Protein AF-A0A6N4VBE8-F1 (afdb_monomer)

Foldseek 3Di:
DDPPPPDDDPPPPDDDDDFDALVRLLVQLVQAFPKDKDKDWFDFDADPVRHGDDGDDIDIDIDGRHEAEDEPVSQVVNVHDCVSRVRYHYDYPPDD

Radius of gyration: 20.6 Å; Cα contacts (8 Å, |Δi|>4): 114; chains: 1; bounding box: 42×38×52 Å

Sequence (96 aa):
MTDDHRFRKPPKDVVPAAPLTREQILHLNQTIGTAVNVSEPGEILTDTDGVPIGVGPTVTSSATLGSWTVTQADLDAAGLTADDVPRLTIIDREGH

Solvent-accessible surface area (backbone atoms only — not comparable to full-atom values): 6212 Å² total; per-residue (Å²): 135,83,82,76,82,76,71,76,77,74,62,91,82,64,74,79,80,78,78,66,49,48,68,56,54,53,49,53,30,68,46,44,74,36,80,42,81,47,73,46,79,34,56,80,38,53,51,99,86,66,50,79,76,49,65,47,73,67,49,75,48,82,45,63,41,81,72,53,80,46,41,58,66,48,31,58,76,36,77,46,56,70,83,80,34,79,62,44,44,78,42,71,90,79,70,133

Organism: NCBI:txid39694

Secondary structure (DSSP, 8-state):
-----S-PPPPTT-PPPPPPPHHHHHHHHHHTT-EEEEEEPPPEEE-TTS-EEEEPPPEEEEEE----EEEHHHHHHHT--GGG-TTSEEE-SS--

Nearest PDB structures (foldseek):
  5ogu-assembly1_A  TM=5.186E-01  e=4.424E+00  Spiroplasma melliferum KC3
  5j0n-assembly1_L  TM=3.897E-01  e=3.162E+00  Escherichia coli
  8flj-assembly1_H  TM=2.895E-01  e=4.731E+00  Pseudomonas aeruginosa PA14
  5m3h-assembly1_B  TM=2.676E-01  e=2.417E+00  Influenza A virus

Structure (mmCIF, N/CA/C/O backbone):
data_AF-A0A6N4VBE8-F1
#
_entry.id   AF-A0A6N4VBE8-F1
#
loop_
_atom_site.group_PDB
_atom_site.id
_atom_site.type_symbol
_atom_site.label_atom_id
_atom_site.label_alt_id
_atom_site.label_comp_id
_atom_site.label_asym_id
_atom_site.label_entity_id
_atom_site.label_seq_id
_atom_site.pdbx_PDB_ins_code
_atom_site.Cartn_x
_atom_site.Cartn_y
_atom_site.Cartn_z
_atom_site.occupancy
_atom_site.B_iso_or_equiv
_atom_site.auth_seq_id
_atom_site.auth_comp_id
_atom_site.auth_asym_id
_atom_site.auth_atom_id
_atom_site.pdbx_PDB_model_num
ATOM 1 N N . MET A 1 1 ? -20.536 -27.568 -19.284 1.00 39.00 1 MET A N 1
ATOM 2 C CA . MET A 1 1 ? -19.878 -28.159 -18.103 1.00 39.00 1 MET A CA 1
ATOM 3 C C . MET A 1 1 ? -19.380 -26.989 -17.281 1.00 39.00 1 MET A C 1
ATOM 5 O O . MET A 1 1 ? -18.415 -26.355 -17.676 1.00 39.00 1 MET A O 1
ATOM 9 N N . THR A 1 2 ? -20.154 -26.581 -16.281 1.00 44.34 2 THR A N 1
ATOM 10 C CA . THR A 1 2 ? -19.898 -25.361 -15.507 1.00 44.34 2 THR A CA 1
ATOM 11 C C . THR A 1 2 ? -18.907 -25.726 -14.412 1.00 44.34 2 THR A C 1
ATOM 13 O O . THR A 1 2 ? -19.263 -26.485 -13.515 1.00 44.34 2 THR A O 1
ATOM 16 N N . ASP A 1 3 ? -17.654 -25.290 -14.542 1.00 47.06 3 ASP A N 1
ATOM 17 C CA . ASP A 1 3 ? -16.645 -25.524 -13.512 1.00 47.06 3 ASP A CA 1
ATOM 18 C C . ASP A 1 3 ? -16.969 -24.635 -12.303 1.00 47.06 3 ASP A C 1
ATOM 20 O O . ASP A 1 3 ? -16.856 -23.409 -12.340 1.00 47.06 3 ASP A O 1
ATOM 24 N N . ASP A 1 4 ? -17.496 -25.273 -11.263 1.00 51.66 4 ASP A N 1
ATOM 25 C CA . ASP A 1 4 ? -17.826 -24.664 -9.984 1.00 51.66 4 ASP A CA 1
ATOM 26 C C . ASP A 1 4 ? -16.534 -24.521 -9.166 1.00 51.66 4 ASP A C 1
ATOM 28 O O . ASP A 1 4 ? -16.246 -25.298 -8.258 1.00 51.66 4 ASP A O 1
ATOM 32 N N . HIS A 1 5 ? -15.717 -23.516 -9.491 1.00 55.97 5 HIS A N 1
ATOM 33 C CA . HIS A 1 5 ? -14.548 -23.111 -8.698 1.00 55.97 5 HIS A CA 1
ATOM 34 C C . HIS A 1 5 ? -14.934 -22.392 -7.389 1.00 55.97 5 HIS A C 1
ATOM 36 O O . HIS A 1 5 ? -14.206 -21.524 -6.905 1.00 55.97 5 HIS A O 1
ATOM 42 N N . ARG A 1 6 ? -16.073 -22.728 -6.772 1.00 58.47 6 ARG A N 1
ATOM 43 C CA . ARG A 1 6 ? -16.435 -22.181 -5.462 1.00 58.47 6 ARG A CA 1
ATOM 44 C C . ARG A 1 6 ? -15.573 -22.839 -4.385 1.00 58.47 6 ARG A C 1
ATOM 46 O O . ARG A 1 6 ? -15.863 -23.921 -3.894 1.00 58.47 6 ARG A O 1
ATOM 53 N N . PHE A 1 7 ? -14.480 -22.148 -4.065 1.00 60.72 7 PHE A N 1
ATOM 54 C CA . PHE A 1 7 ? -13.697 -22.254 -2.835 1.00 60.72 7 PHE A CA 1
ATOM 55 C C . PHE A 1 7 ? -13.347 -23.691 -2.428 1.00 60.72 7 PH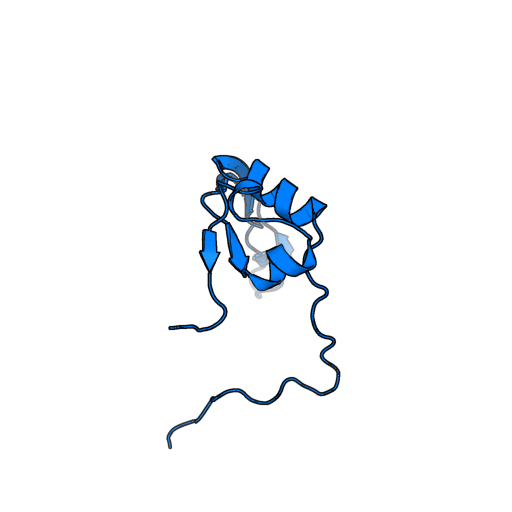E A C 1
ATOM 57 O O . PHE A 1 7 ? -13.858 -24.231 -1.445 1.00 60.72 7 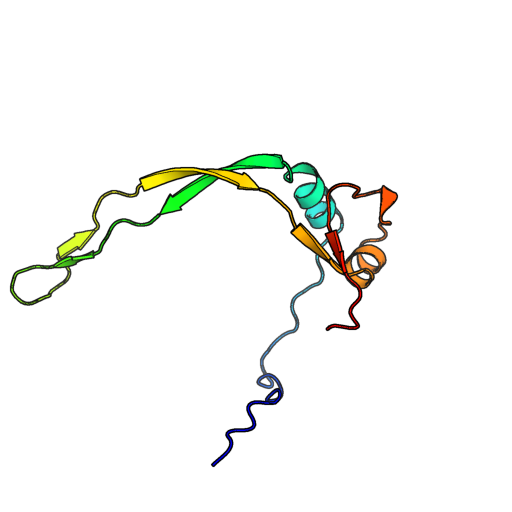PHE A O 1
ATOM 64 N N . ARG A 1 8 ? -12.410 -24.313 -3.159 1.00 69.44 8 ARG A N 1
ATOM 65 C CA . ARG A 1 8 ? -11.735 -25.514 -2.647 1.00 69.44 8 ARG A CA 1
ATOM 66 C C . ARG A 1 8 ? -11.151 -25.181 -1.275 1.00 69.44 8 ARG A C 1
ATOM 68 O O . ARG A 1 8 ? -10.451 -24.180 -1.126 1.00 69.44 8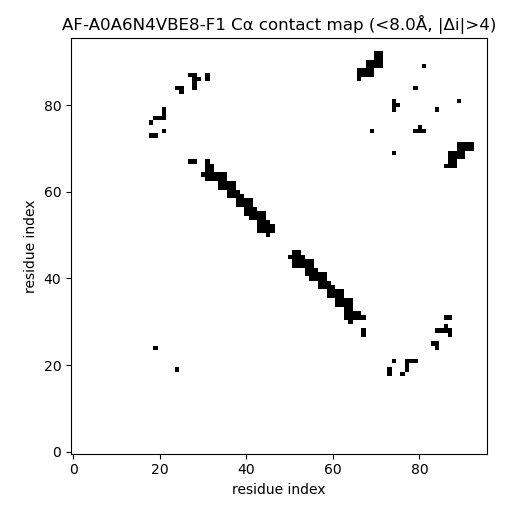 ARG A O 1
ATOM 75 N N . LYS A 1 9 ? -11.446 -26.024 -0.280 1.00 70.94 9 LYS A N 1
ATOM 76 C CA . LYS A 1 9 ? -10.848 -25.924 1.054 1.00 70.94 9 LYS A CA 1
ATOM 77 C C . LYS A 1 9 ? -9.325 -25.796 0.889 1.00 70.94 9 LYS A C 1
ATOM 79 O O . LYS A 1 9 ? -8.766 -26.592 0.125 1.00 70.94 9 LYS A O 1
ATOM 84 N N . PRO A 1 10 ? -8.666 -24.832 1.561 1.00 75.38 10 PRO A N 1
ATOM 85 C CA . PRO A 1 10 ? -7.217 -24.709 1.503 1.00 75.38 10 PRO A CA 1
ATOM 86 C C . PRO A 1 10 ? -6.561 -26.069 1.785 1.00 75.38 10 PRO A C 1
ATOM 88 O O . PRO A 1 10 ? -7.092 -26.828 2.611 1.00 75.38 10 PRO A O 1
ATOM 91 N N . PRO A 1 11 ? -5.449 -26.413 1.109 1.00 82.12 11 PRO A N 1
ATOM 92 C CA . PRO A 1 11 ? -4.670 -27.596 1.452 1.00 82.12 11 PRO A CA 1
ATOM 93 C C . PRO A 1 11 ? -4.429 -27.667 2.963 1.00 82.12 11 PRO A C 1
ATOM 95 O O . PRO A 1 11 ? -4.264 -26.638 3.616 1.00 82.12 11 PRO A O 1
ATOM 98 N N . LYS A 1 12 ? -4.422 -28.879 3.528 1.00 77.31 12 LYS A N 1
ATOM 99 C CA . LYS A 1 12 ? -4.315 -29.086 4.986 1.00 77.31 12 LYS A CA 1
ATOM 100 C C . LYS A 1 12 ? -3.058 -28.457 5.598 1.00 77.31 12 LYS A C 1
ATOM 102 O O . LYS A 1 12 ? -3.069 -28.143 6.781 1.00 77.31 12 LYS A O 1
ATOM 107 N N . ASP A 1 13 ? -2.032 -28.259 4.778 1.00 82.12 13 ASP A N 1
ATOM 108 C CA . ASP A 1 13 ? -0.729 -27.732 5.179 1.00 82.12 13 ASP A CA 1
ATOM 109 C C . ASP A 1 13 ? -0.635 -26.202 5.050 1.00 82.12 13 ASP A C 1
ATOM 111 O O . ASP A 1 13 ? 0.416 -25.617 5.305 1.00 82.12 13 ASP A O 1
ATOM 115 N N . VAL A 1 14 ? -1.724 -25.527 4.659 1.00 77.75 14 VAL A N 1
ATOM 116 C CA . VAL A 1 14 ? -1.785 -24.063 4.687 1.00 77.75 14 VAL A CA 1
ATOM 117 C C . VAL A 1 14 ? -1.900 -23.609 6.137 1.00 77.75 14 VAL A C 1
ATOM 119 O O . VAL A 1 14 ? -2.946 -23.744 6.772 1.00 77.75 14 VAL A O 1
ATOM 122 N N . VAL A 1 15 ? -0.818 -23.034 6.649 1.00 75.81 15 VAL A N 1
ATOM 123 C CA . VAL A 1 15 ? -0.829 -22.298 7.912 1.00 75.81 15 VAL A CA 1
ATOM 124 C C . VAL A 1 15 ? -1.516 -20.949 7.665 1.00 75.81 15 VAL A C 1
ATOM 126 O O . VAL A 1 15 ? -1.137 -20.253 6.719 1.00 75.81 15 VAL A O 1
ATOM 129 N N . PRO A 1 16 ? -2.527 -20.560 8.466 1.00 73.12 16 PRO A N 1
ATOM 130 C CA . PRO A 1 16 ? -3.115 -19.231 8.367 1.00 73.12 16 PRO A CA 1
ATOM 131 C C . PRO A 1 16 ? -2.042 -18.154 8.526 1.00 73.12 16 PRO A C 1
ATOM 133 O O . PRO A 1 16 ? -1.150 -18.284 9.366 1.00 73.12 16 PRO A O 1
ATOM 136 N N . ALA A 1 17 ? -2.138 -17.087 7.734 1.00 78.19 17 ALA A 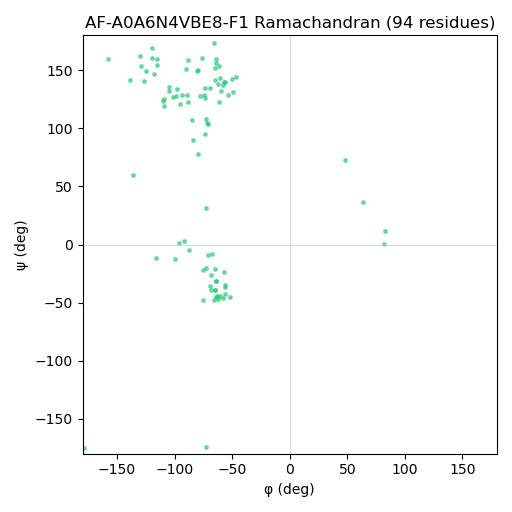N 1
ATOM 137 C CA . ALA A 1 17 ? -1.261 -15.940 7.912 1.00 78.19 17 ALA A CA 1
ATOM 138 C C . ALA A 1 17 ? -1.416 -15.388 9.336 1.00 78.19 17 ALA A C 1
ATOM 140 O O . ALA A 1 17 ? -2.533 -15.287 9.853 1.00 78.19 17 ALA A O 1
ATOM 141 N N . ALA A 1 18 ? -0.291 -15.046 9.965 1.00 82.00 18 ALA A N 1
ATOM 142 C CA . ALA A 1 18 ? -0.322 -14.312 11.218 1.00 82.00 18 ALA A CA 1
ATOM 143 C C . ALA A 1 18 ? -1.031 -12.961 10.997 1.00 82.00 18 ALA A C 1
ATOM 145 O O . ALA A 1 18 ? -0.868 -12.368 9.926 1.00 82.00 18 ALA A O 1
ATOM 146 N N . PRO A 1 19 ? -1.813 -12.478 11.978 1.00 84.12 19 PRO A N 1
ATOM 147 C CA . PRO A 1 19 ? -2.415 -11.154 11.893 1.00 84.12 19 PRO A CA 1
ATOM 148 C C . PRO A 1 19 ? -1.329 -10.076 11.816 1.00 84.12 19 PRO A C 1
ATOM 150 O O . PRO A 1 19 ? -0.213 -10.264 12.312 1.00 84.12 19 PRO A O 1
ATOM 153 N N . LEU A 1 20 ? -1.668 -8.940 11.205 1.00 90.00 20 LEU A N 1
ATOM 154 C CA . LEU A 1 20 ? -0.785 -7.777 11.188 1.00 90.00 20 LEU A CA 1
ATOM 155 C C . LEU A 1 20 ? -0.549 -7.279 12.617 1.00 90.00 20 LEU A C 1
ATOM 157 O O . LEU A 1 20 ? -1.477 -7.207 13.424 1.00 90.00 20 LEU A O 1
ATOM 161 N N . THR A 1 21 ? 0.691 -6.913 12.933 1.00 95.31 21 THR A N 1
ATOM 162 C CA . THR A 1 21 ? 0.996 -6.298 14.227 1.00 95.31 21 THR A CA 1
ATOM 163 C C . THR A 1 21 ? 0.552 -4.839 14.252 1.00 95.31 21 THR A C 1
ATOM 165 O O . THR A 1 21 ? 0.420 -4.179 13.216 1.00 95.31 21 THR A O 1
ATOM 168 N N . ARG A 1 22 ? 0.393 -4.295 15.462 1.00 97.25 22 ARG A N 1
ATOM 169 C CA . ARG A 1 22 ? 0.106 -2.874 15.682 1.00 97.25 22 ARG A CA 1
ATOM 170 C C . ARG A 1 22 ? 1.100 -1.965 14.960 1.00 97.25 22 ARG A C 1
ATOM 172 O O . ARG A 1 22 ? 0.704 -1.008 14.302 1.00 97.25 22 ARG A O 1
ATOM 179 N N . GLU A 1 23 ? 2.387 -2.273 15.058 1.00 97.69 23 GLU A N 1
ATOM 180 C CA . GLU A 1 23 ? 3.465 -1.491 14.452 1.00 97.69 23 GLU A CA 1
ATOM 181 C C . GLU A 1 23 ? 3.388 -1.525 12.925 1.00 97.69 23 GLU A C 1
ATOM 183 O O . GLU A 1 23 ? 3.596 -0.499 12.280 1.00 97.69 23 GLU A O 1
ATOM 188 N N . GLN A 1 24 ? 3.042 -2.677 12.342 1.00 95.75 24 GLN A N 1
ATOM 189 C CA . GLN A 1 24 ? 2.854 -2.808 10.897 1.00 95.75 24 GLN A CA 1
ATOM 190 C C . GLN A 1 24 ? 1.684 -1.952 10.410 1.00 95.75 24 GLN A C 1
ATOM 192 O O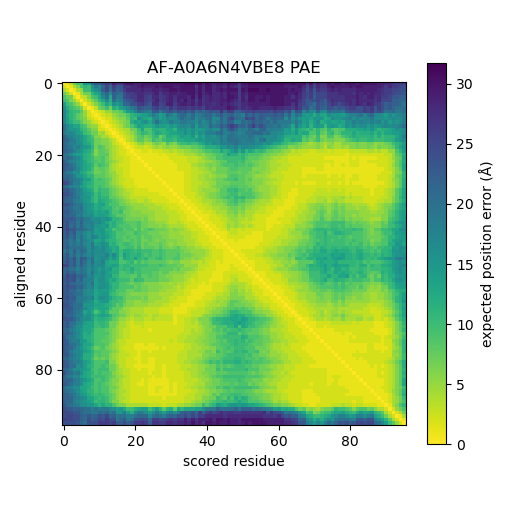 . GLN A 1 24 ? 1.824 -1.225 9.428 1.00 95.75 24 GLN A O 1
ATOM 197 N N . ILE A 1 25 ? 0.554 -1.986 11.117 1.00 96.88 25 ILE A N 1
ATOM 198 C CA . ILE A 1 25 ? -0.633 -1.194 10.780 1.00 96.88 25 ILE A CA 1
ATOM 199 C C . ILE A 1 25 ? -0.333 0.313 10.874 1.00 96.88 25 ILE A C 1
ATOM 201 O O . ILE A 1 25 ? -0.653 1.072 9.956 1.00 96.88 25 ILE A O 1
ATOM 205 N N . LEU A 1 26 ? 0.351 0.753 11.934 1.00 97.75 26 LEU A N 1
ATOM 206 C CA . LEU A 1 26 ? 0.757 2.154 12.088 1.00 97.75 26 LEU A CA 1
ATOM 207 C C . LEU A 1 26 ? 1.757 2.592 11.011 1.00 97.75 26 LEU A C 1
ATOM 209 O O . LEU A 1 26 ? 1.653 3.706 10.494 1.00 97.75 26 LEU A O 1
ATOM 213 N N . HIS A 1 27 ? 2.699 1.722 10.645 1.00 95.81 27 HIS A N 1
ATOM 214 C CA . HIS A 1 27 ? 3.641 1.993 9.567 1.00 95.81 27 HIS A CA 1
ATOM 215 C C . HIS A 1 27 ? 2.921 2.171 8.225 1.00 95.81 27 HIS A C 1
ATOM 217 O O . HIS A 1 27 ? 3.159 3.156 7.531 1.00 95.81 27 HIS A O 1
ATOM 223 N N . LEU A 1 28 ? 1.988 1.277 7.886 1.00 95.12 28 LEU A N 1
ATOM 224 C CA . LEU A 1 28 ? 1.182 1.384 6.665 1.00 95.12 28 LEU A CA 1
ATOM 225 C C . LEU A 1 28 ? 0.409 2.705 6.615 1.00 95.12 28 LEU A C 1
ATOM 227 O O . LEU A 1 28 ? 0.459 3.405 5.605 1.00 95.12 28 LEU A O 1
ATOM 231 N N . ASN A 1 29 ? -0.235 3.085 7.722 1.00 96.75 29 ASN A N 1
ATOM 232 C CA . ASN A 1 29 ? -0.933 4.364 7.835 1.00 96.75 29 ASN A CA 1
ATOM 233 C C . ASN A 1 29 ? 0.004 5.553 7.544 1.00 96.75 29 ASN A C 1
ATOM 235 O O . ASN A 1 29 ? -0.365 6.471 6.817 1.00 96.75 29 ASN A O 1
ATOM 239 N N . GLN A 1 30 ? 1.235 5.534 8.062 1.00 96.12 30 GLN A N 1
ATOM 240 C CA . GLN A 1 30 ? 2.214 6.604 7.834 1.00 96.12 30 GLN A CA 1
ATOM 241 C C . GLN A 1 30 ? 2.729 6.656 6.390 1.00 96.12 30 GLN A C 1
ATOM 243 O O . GLN A 1 30 ? 2.951 7.751 5.871 1.00 96.12 30 GLN A O 1
ATOM 248 N N . THR A 1 31 ? 2.896 5.500 5.744 1.00 94.50 31 THR A N 1
ATOM 249 C CA . THR A 1 31 ? 3.456 5.390 4.388 1.00 94.50 31 THR A CA 1
ATOM 250 C C . THR A 1 31 ? 2.459 5.811 3.302 1.00 94.50 31 THR A C 1
ATOM 252 O O . THR A 1 31 ? 2.871 6.204 2.208 1.00 94.50 31 THR A O 1
ATOM 255 N N . ILE A 1 32 ? 1.151 5.798 3.569 1.00 95.50 32 ILE A N 1
ATOM 256 C CA . ILE A 1 32 ? 0.157 6.293 2.604 1.00 95.50 32 ILE A CA 1
ATOM 257 C C . ILE A 1 32 ? 0.407 7.766 2.268 1.00 95.50 32 ILE A C 1
ATOM 259 O O . ILE A 1 32 ? 0.600 8.611 3.148 1.00 95.50 32 ILE A O 1
ATOM 263 N N . GLY A 1 33 ? 0.392 8.062 0.968 1.00 93.12 33 GLY A N 1
ATOM 264 C CA . GLY A 1 33 ? 0.701 9.372 0.403 1.00 93.12 33 GLY A CA 1
ATOM 265 C C . GLY A 1 33 ? 2.196 9.649 0.235 1.00 93.12 33 GLY A C 1
ATOM 266 O O . GLY A 1 33 ? 2.550 10.730 -0.234 1.00 93.12 33 GLY A O 1
ATOM 267 N N . THR A 1 34 ? 3.079 8.710 0.591 1.00 95.06 34 THR A N 1
ATOM 268 C CA . THR A 1 34 ? 4.526 8.864 0.387 1.00 95.06 34 THR A CA 1
ATOM 269 C C . THR A 1 34 ? 4.969 8.316 -0.968 1.00 95.06 34 THR A C 1
ATOM 271 O O . THR A 1 34 ? 4.351 7.401 -1.523 1.00 95.06 34 THR A O 1
ATOM 274 N N . ALA A 1 35 ? 6.039 8.905 -1.508 1.00 94.44 35 ALA A N 1
ATOM 275 C CA . ALA A 1 35 ? 6.683 8.409 -2.713 1.00 94.44 35 ALA A CA 1
ATOM 276 C C . ALA A 1 35 ? 7.476 7.133 -2.399 1.00 94.44 35 ALA A C 1
ATOM 278 O O . ALA A 1 35 ? 8.226 7.077 -1.424 1.00 94.44 35 ALA A O 1
ATOM 279 N N . VAL A 1 36 ? 7.332 6.133 -3.256 1.00 91.75 36 VAL A N 1
ATOM 280 C CA . VAL A 1 36 ? 8.036 4.856 -3.212 1.00 91.75 36 VAL A CA 1
ATOM 281 C C . VAL A 1 36 ? 8.745 4.630 -4.539 1.00 91.75 36 VAL A C 1
ATOM 283 O O . VAL A 1 36 ? 8.278 5.066 -5.591 1.00 91.75 36 VAL A O 1
ATOM 286 N N . ASN A 1 37 ? 9.873 3.928 -4.494 1.00 95.12 37 ASN A N 1
ATOM 287 C CA . ASN A 1 37 ? 10.554 3.488 -5.703 1.00 95.12 37 ASN A CA 1
ATOM 288 C C . ASN A 1 37 ? 10.013 2.119 -6.110 1.00 95.12 37 ASN A C 1
ATOM 290 O O . ASN A 1 37 ? 9.989 1.194 -5.298 1.00 95.12 37 ASN A O 1
ATOM 294 N N . VAL A 1 38 ? 9.612 1.996 -7.369 1.00 93.88 38 VAL A N 1
ATOM 295 C CA . VAL A 1 38 ? 9.197 0.736 -7.982 1.00 93.88 38 VAL A CA 1
ATOM 296 C C . VAL A 1 38 ? 10.270 0.347 -8.985 1.00 93.88 38 VAL A C 1
ATOM 298 O O . VAL A 1 38 ? 10.610 1.132 -9.868 1.00 93.88 38 VAL A O 1
ATOM 301 N N . SER A 1 39 ? 10.829 -0.850 -8.825 1.00 96.00 39 SER A N 1
ATOM 302 C CA . SER A 1 39 ? 11.844 -1.386 -9.729 1.00 96.00 39 SER A CA 1
ATOM 303 C C . SER A 1 39 ? 11.258 -2.526 -10.546 1.00 96.00 39 SER A C 1
ATOM 305 O O . SER A 1 39 ? 10.843 -3.547 -9.998 1.00 96.00 39 SER A O 1
ATOM 307 N N . GLU A 1 40 ? 11.255 -2.345 -11.859 1.00 94.88 40 GLU A N 1
ATOM 308 C CA . GLU A 1 40 ? 10.833 -3.345 -12.830 1.00 94.88 40 GLU A CA 1
ATOM 309 C C . GLU A 1 40 ? 12.072 -4.104 -13.323 1.00 94.88 40 GLU A C 1
ATOM 311 O O . GLU A 1 40 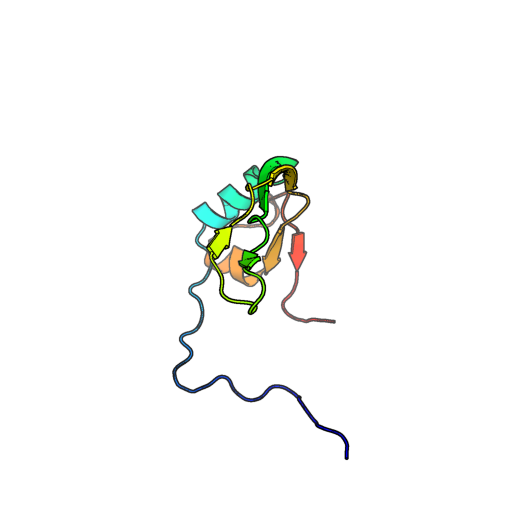? 13.012 -3.474 -13.828 1.00 94.88 40 GLU A O 1
ATOM 316 N N . PRO A 1 41 ? 12.124 -5.440 -13.148 1.00 93.50 41 PRO A N 1
ATOM 317 C CA . PRO A 1 41 ? 13.211 -6.246 -13.684 1.00 93.50 41 PRO A CA 1
ATOM 318 C C . PRO A 1 41 ? 13.323 -6.070 -15.199 1.00 93.50 41 PRO A C 1
ATOM 320 O O . PRO A 1 41 ? 12.311 -6.036 -15.898 1.00 93.50 41 PRO A O 1
ATOM 323 N N . GLY A 1 42 ? 14.555 -5.995 -15.700 1.00 95.56 42 GLY A N 1
ATOM 324 C CA . GLY A 1 42 ? 14.802 -5.983 -17.137 1.00 95.56 42 GLY A CA 1
ATOM 325 C C . GLY A 1 42 ? 14.367 -7.286 -17.814 1.00 95.56 42 GLY A C 1
ATOM 326 O O . GLY A 1 42 ? 14.240 -8.335 -17.178 1.00 95.56 42 GLY A O 1
ATOM 327 N N . GLU A 1 43 ? 14.156 -7.218 -19.126 1.00 95.94 43 GLU A N 1
ATOM 328 C CA . GLU A 1 43 ? 13.776 -8.377 -19.936 1.00 95.94 43 GLU A CA 1
ATOM 329 C C . GLU A 1 43 ? 14.877 -9.447 -19.985 1.00 95.94 43 GLU A C 1
ATOM 331 O O . GLU A 1 43 ? 16.067 -9.145 -19.879 1.00 95.94 43 GLU A O 1
ATOM 336 N N . ILE A 1 44 ? 14.490 -10.712 -20.164 1.00 97.19 44 ILE A N 1
ATOM 337 C CA . ILE A 1 44 ? 15.454 -11.787 -20.418 1.00 97.19 44 ILE A CA 1
ATOM 338 C C . ILE A 1 44 ? 15.970 -11.647 -21.850 1.00 97.19 44 ILE A C 1
ATOM 340 O O . ILE A 1 44 ? 15.187 -11.633 -22.796 1.00 97.19 44 ILE A O 1
ATOM 344 N N . LEU A 1 45 ? 17.289 -11.593 -22.003 1.00 96.88 45 LEU A N 1
ATOM 345 C CA . LEU A 1 45 ? 17.955 -11.579 -23.300 1.00 96.88 45 LEU A CA 1
ATOM 346 C C . LEU A 1 45 ? 18.324 -13.010 -23.683 1.00 96.88 45 LEU A C 1
ATOM 348 O O . LEU A 1 45 ? 18.961 -13.715 -22.893 1.00 96.88 45 LEU A O 1
ATOM 352 N N . THR A 1 46 ? 17.956 -13.428 -24.890 1.00 98.06 46 THR A N 1
ATOM 353 C CA . THR A 1 46 ? 18.265 -14.762 -25.414 1.00 98.06 46 THR A CA 1
ATOM 354 C C . THR A 1 46 ? 19.186 -14.697 -26.624 1.00 98.06 46 THR A C 1
ATOM 356 O O . THR A 1 46 ? 19.202 -13.703 -27.350 1.00 98.06 46 THR A O 1
ATOM 359 N N . ASP A 1 47 ? 19.938 -15.768 -26.862 1.00 96.31 47 ASP A N 1
ATOM 360 C CA . ASP A 1 47 ? 20.622 -15.967 -28.138 1.00 96.31 47 ASP A CA 1
ATOM 361 C C . ASP A 1 47 ? 19.639 -16.341 -29.270 1.00 96.31 47 ASP A C 1
ATOM 363 O O . ASP A 1 47 ? 18.415 -16.332 -29.098 1.00 96.31 47 ASP A O 1
ATOM 367 N N . THR A 1 48 ? 20.180 -16.656 -30.451 1.00 96.31 48 THR A N 1
ATOM 368 C CA . THR A 1 48 ? 19.395 -17.038 -31.637 1.00 96.31 48 THR A CA 1
ATOM 369 C C . THR A 1 48 ? 18.617 -18.341 -31.473 1.00 96.31 48 THR A C 1
ATOM 371 O O . THR A 1 48 ? 17.645 -18.545 -32.196 1.00 96.31 48 THR A O 1
ATOM 374 N N . ASP A 1 49 ? 19.020 -19.196 -30.533 1.00 97.12 49 ASP A N 1
ATOM 375 C CA . ASP A 1 49 ? 18.382 -20.478 -30.235 1.00 97.12 49 ASP A CA 1
ATOM 376 C C . ASP A 1 49 ? 17.385 -20.364 -29.063 1.00 97.12 49 ASP A C 1
ATOM 378 O O . ASP A 1 49 ? 16.748 -21.346 -28.676 1.00 97.12 49 ASP A O 1
ATOM 382 N N . GLY A 1 50 ? 17.212 -19.159 -28.507 1.00 95.38 50 GLY A N 1
ATOM 383 C CA . GLY A 1 50 ? 16.315 -18.891 -27.385 1.00 95.38 50 GLY A CA 1
ATOM 384 C C . GLY A 1 50 ? 16.921 -19.206 -26.015 1.00 95.38 50 GLY A C 1
ATOM 385 O O . GLY A 1 50 ? 16.195 -19.218 -25.019 1.00 95.38 50 GLY A O 1
ATOM 386 N N . VAL A 1 51 ? 18.232 -19.448 -25.927 1.00 97.31 51 VAL A N 1
ATOM 387 C CA . VAL A 1 51 ? 18.914 -19.707 -24.653 1.00 97.31 51 VAL A CA 1
ATOM 388 C C . VAL A 1 51 ? 19.126 -18.383 -23.914 1.00 97.31 51 VAL A C 1
ATOM 390 O O . VAL A 1 51 ? 19.680 -17.452 -24.499 1.00 97.31 51 VAL A O 1
ATOM 393 N N . PRO A 1 52 ? 18.727 -18.256 -22.633 1.00 97.38 52 PRO A N 1
ATOM 394 C CA . PRO A 1 52 ? 18.986 -17.053 -21.846 1.00 97.38 52 PRO A CA 1
ATOM 395 C C . PRO A 1 52 ? 20.486 -16.789 -21.688 1.00 97.38 52 PRO A C 1
ATOM 397 O O . PRO A 1 52 ? 21.217 -17.618 -21.147 1.00 97.38 52 PRO A O 1
ATOM 400 N N . ILE A 1 53 ? 20.932 -15.611 -22.116 1.00 96.81 53 ILE A N 1
ATOM 401 C CA . ILE A 1 53 ? 22.334 -15.169 -22.034 1.00 96.81 53 ILE A CA 1
ATOM 402 C C . ILE A 1 53 ? 22.521 -13.952 -21.126 1.00 96.81 53 ILE A C 1
ATOM 404 O O . ILE A 1 53 ? 23.650 -13.599 -20.788 1.00 96.81 53 ILE A O 1
ATOM 408 N N . GLY A 1 54 ? 21.432 -13.303 -20.713 1.00 96.06 54 GLY A N 1
ATOM 409 C CA . GLY A 1 54 ? 21.505 -12.152 -19.828 1.00 96.06 54 GLY A CA 1
ATOM 410 C C . GLY A 1 54 ? 20.147 -11.583 -19.453 1.00 96.06 54 GLY A C 1
ATOM 411 O O . GLY A 1 54 ? 19.097 -12.113 -19.815 1.00 96.06 54 GLY A O 1
ATOM 412 N N . VAL A 1 55 ? 20.200 -10.474 -18.722 1.00 97.00 55 VAL A N 1
ATOM 413 C CA . VAL A 1 55 ? 19.040 -9.659 -18.366 1.00 97.00 55 VAL A CA 1
ATOM 414 C C . VAL A 1 55 ? 19.308 -8.217 -18.767 1.00 97.00 55 VAL A C 1
ATOM 416 O O . VAL A 1 55 ? 20.434 -7.727 -18.640 1.00 97.00 55 VAL A O 1
ATOM 419 N N . GLY A 1 56 ? 18.279 -7.554 -19.278 1.00 96.12 56 GLY A N 1
ATOM 420 C CA . GLY A 1 56 ? 18.303 -6.131 -19.566 1.00 96.12 56 GLY A CA 1
ATOM 421 C C . GLY A 1 56 ? 18.427 -5.282 -18.293 1.00 96.12 56 GLY A C 1
ATOM 422 O O . GLY A 1 56 ? 18.373 -5.797 -17.171 1.00 96.12 56 GLY A O 1
ATOM 423 N N . PRO A 1 57 ? 18.594 -3.961 -18.446 1.00 96.12 57 PRO A N 1
ATOM 424 C CA . PRO A 1 57 ? 18.673 -3.054 -17.311 1.00 96.12 57 PRO A CA 1
ATOM 425 C C . PRO A 1 57 ? 17.352 -3.009 -16.533 1.00 96.12 57 PRO A C 1
ATOM 427 O O . PRO A 1 57 ? 16.271 -2.983 -17.117 1.00 96.12 57 PRO A O 1
ATOM 430 N N . THR A 1 58 ? 17.454 -2.929 -15.208 1.00 97.12 58 THR A N 1
ATOM 431 C CA . THR A 1 58 ? 16.322 -2.599 -14.334 1.00 97.12 58 THR A CA 1
ATOM 432 C C . THR A 1 58 ? 15.920 -1.144 -14.538 1.00 97.12 58 THR A C 1
ATOM 434 O O . THR A 1 58 ? 16.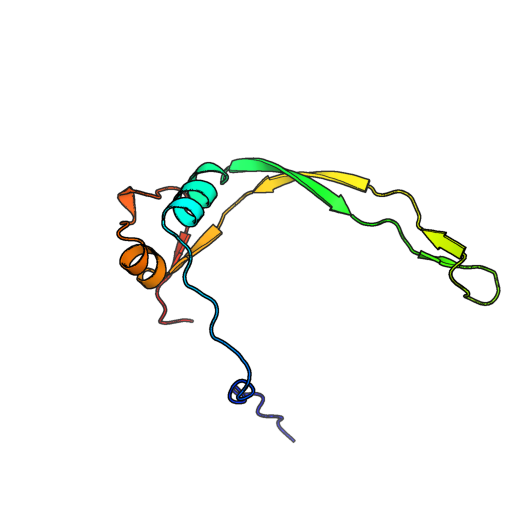773 -0.252 -14.525 1.00 97.12 58 THR A O 1
ATOM 437 N N . VAL A 1 59 ? 14.618 -0.896 -14.652 1.00 96.56 59 VAL A N 1
ATOM 438 C CA . VAL A 1 59 ? 14.060 0.458 -14.660 1.00 96.56 59 VAL A CA 1
ATOM 439 C C . VAL A 1 59 ? 13.482 0.749 -13.282 1.00 96.56 59 VAL A C 1
ATOM 441 O O . VAL A 1 59 ? 12.675 -0.020 -12.767 1.00 96.56 59 VAL A O 1
ATOM 444 N N . THR A 1 60 ? 13.893 1.864 -12.678 1.00 97.12 60 THR A N 1
ATOM 445 C CA . THR A 1 60 ? 13.320 2.344 -11.415 1.00 97.12 60 THR A CA 1
ATOM 446 C C . THR A 1 60 ? 12.501 3.598 -11.674 1.00 97.12 60 THR A C 1
ATOM 448 O O . THR A 1 60 ? 13.009 4.575 -12.225 1.00 97.12 60 THR A O 1
ATOM 451 N N . SER A 1 61 ? 11.242 3.573 -11.254 1.00 95.50 61 SER A N 1
ATOM 452 C CA . SER A 1 61 ? 10.307 4.692 -11.324 1.00 95.50 61 SER A CA 1
ATOM 453 C C . SER A 1 61 ? 9.834 5.091 -9.923 1.00 95.50 61 SER A C 1
ATOM 455 O O . SER A 1 61 ? 9.969 4.333 -8.962 1.00 95.50 61 SER A O 1
ATOM 457 N N . SER A 1 62 ? 9.309 6.311 -9.797 1.00 95.12 62 SER A N 1
ATOM 458 C CA . SER A 1 62 ? 8.675 6.787 -8.565 1.00 95.12 62 SER A CA 1
ATOM 459 C C . SER A 1 62 ? 7.162 6.637 -8.680 1.00 95.12 62 SER A C 1
ATOM 461 O O . SER A 1 62 ? 6.576 7.028 -9.691 1.00 95.12 62 SER A O 1
ATOM 463 N N . ALA A 1 63 ? 6.535 6.095 -7.643 1.00 93.50 63 ALA A N 1
ATOM 464 C CA . ALA A 1 63 ? 5.089 5.985 -7.500 1.00 93.50 63 ALA A CA 1
ATOM 465 C C . ALA A 1 63 ? 4.658 6.522 -6.132 1.00 93.50 63 ALA A C 1
ATOM 467 O O . ALA A 1 63 ? 5.468 6.626 -5.218 1.00 93.50 63 ALA A O 1
ATOM 468 N N . THR A 1 64 ? 3.376 6.834 -5.961 1.00 95.00 64 THR A N 1
ATOM 469 C CA . THR A 1 64 ? 2.819 7.193 -4.649 1.00 95.00 64 THR A CA 1
ATOM 470 C C . THR A 1 64 ? 2.010 6.026 -4.111 1.00 95.00 64 THR A C 1
ATOM 472 O O . THR A 1 64 ? 1.155 5.495 -4.823 1.00 95.00 64 THR A O 1
ATOM 475 N N . LEU A 1 65 ? 2.223 5.647 -2.847 1.00 92.94 65 LEU A N 1
ATOM 476 C CA . LEU A 1 65 ? 1.358 4.662 -2.198 1.00 92.94 65 LEU A CA 1
ATOM 477 C C . LEU A 1 65 ? -0.019 5.289 -1.930 1.00 92.94 65 LEU A C 1
ATOM 479 O O . LEU A 1 65 ? -0.169 6.102 -1.020 1.00 92.94 65 LEU A O 1
ATOM 483 N N . GLY A 1 66 ? -1.011 4.935 -2.749 1.00 91.19 66 GLY A N 1
ATOM 484 C CA . GLY A 1 66 ? -2.322 5.593 -2.746 1.00 91.19 66 GLY A CA 1
ATOM 485 C C . GLY A 1 66 ? -3.233 5.207 -1.579 1.00 91.19 66 GLY A C 1
ATOM 486 O O . GLY A 1 66 ? -3.815 6.083 -0.950 1.00 91.19 66 GLY A O 1
ATOM 487 N N . SER A 1 67 ? -3.373 3.912 -1.291 1.00 91.56 67 SER A N 1
ATOM 488 C CA . SER A 1 67 ? -4.205 3.409 -0.192 1.00 91.56 67 SER A CA 1
ATOM 489 C C . SER A 1 67 ? -3.761 2.008 0.226 1.00 91.56 67 SER A C 1
ATOM 491 O O . SER A 1 67 ? -3.110 1.298 -0.544 1.00 91.56 67 SER A O 1
ATOM 493 N N . TRP A 1 68 ? -4.136 1.615 1.439 1.00 93.56 68 TRP A N 1
ATOM 494 C CA . TRP A 1 68 ? -4.015 0.254 1.939 1.00 93.56 68 TRP A CA 1
ATOM 495 C C . TRP A 1 68 ? -5.262 -0.116 2.734 1.00 93.56 68 TRP A C 1
ATOM 497 O O . TRP A 1 68 ? -5.802 0.710 3.476 1.00 93.56 68 TRP A O 1
ATOM 507 N N . THR A 1 69 ? -5.702 -1.361 2.582 1.00 93.75 69 THR A N 1
ATOM 508 C CA . THR A 1 69 ? -6.919 -1.859 3.215 1.00 93.75 69 THR A CA 1
ATOM 509 C C . THR A 1 69 ? -6.596 -2.762 4.399 1.00 93.75 69 THR A C 1
ATOM 511 O O . THR A 1 69 ? -5.740 -3.640 4.298 1.00 93.75 69 THR A O 1
ATOM 514 N N . VAL A 1 70 ? -7.304 -2.559 5.508 1.00 93.31 70 VAL A N 1
ATOM 515 C CA . VAL A 1 70 ? -7.290 -3.431 6.693 1.00 93.31 70 VAL A CA 1
ATOM 516 C C . VAL A 1 70 ? -8.722 -3.771 7.093 1.00 93.31 70 VAL A C 1
ATOM 518 O O . VAL A 1 70 ? -9.648 -3.017 6.791 1.00 93.31 70 VAL A O 1
ATOM 521 N N . THR A 1 71 ? -8.925 -4.910 7.751 1.00 92.69 71 THR A N 1
ATOM 522 C CA . THR A 1 71 ? -10.245 -5.262 8.285 1.00 92.69 71 THR A CA 1
ATOM 523 C C . THR A 1 71 ? -10.434 -4.715 9.695 1.00 92.69 71 THR A C 1
ATOM 525 O O . THR A 1 71 ? -9.459 -4.495 10.416 1.00 92.69 71 THR A O 1
ATOM 528 N N . GLN A 1 72 ? -11.686 -4.566 10.137 1.00 92.50 72 GLN A N 1
ATOM 529 C CA . GLN A 1 72 ? -11.969 -4.230 11.538 1.00 92.50 72 GLN A CA 1
ATOM 530 C C . GLN A 1 72 ? -11.351 -5.254 12.510 1.00 92.50 72 GLN A C 1
ATOM 532 O O . GLN A 1 72 ? -10.794 -4.881 13.537 1.00 92.50 72 GLN A O 1
ATOM 537 N N . ALA A 1 73 ? -11.346 -6.539 12.138 1.00 90.88 73 ALA A N 1
ATOM 538 C CA . ALA A 1 73 ? -10.727 -7.594 12.939 1.00 90.88 73 ALA A CA 1
ATOM 539 C C . ALA A 1 73 ? -9.202 -7.428 13.080 1.00 90.88 73 ALA A C 1
ATOM 541 O O . ALA A 1 73 ? -8.648 -7.798 14.115 1.00 90.88 73 ALA A O 1
ATOM 542 N N . ASP A 1 74 ? -8.525 -6.868 12.070 1.00 93.06 74 ASP A N 1
ATOM 543 C CA . ASP A 1 74 ? -7.091 -6.567 12.154 1.00 93.06 74 ASP A CA 1
ATOM 544 C C . ASP A 1 74 ? -6.827 -5.430 13.150 1.00 93.06 74 ASP A C 1
ATOM 546 O O . ASP A 1 74 ? -5.868 -5.498 13.920 1.00 93.06 74 ASP A O 1
ATOM 550 N N . LEU A 1 75 ? -7.694 -4.410 13.180 1.00 94.81 75 LEU A N 1
ATOM 551 C CA . LEU A 1 75 ? -7.603 -3.313 14.148 1.00 94.81 75 LEU A CA 1
ATOM 552 C C . LEU A 1 75 ? -7.855 -3.804 15.575 1.00 94.81 75 LEU A C 1
ATOM 554 O O . LEU A 1 75 ? -7.045 -3.535 16.463 1.00 94.81 75 LEU A O 1
ATOM 558 N N . ASP A 1 76 ? -8.913 -4.591 15.777 1.00 93.50 76 ASP A N 1
ATOM 559 C CA . ASP A 1 76 ? -9.267 -5.146 17.084 1.00 93.50 76 ASP A CA 1
ATOM 560 C C . ASP A 1 76 ? -8.143 -6.044 17.627 1.00 93.50 76 ASP A C 1
ATOM 562 O O . ASP A 1 76 ? -7.748 -5.925 18.789 1.00 93.50 76 ASP A O 1
ATOM 566 N N . ALA A 1 77 ? -7.569 -6.903 16.775 1.00 92.88 77 ALA A N 1
ATOM 567 C CA . ALA A 1 77 ? -6.442 -7.764 17.136 1.00 92.88 77 ALA A CA 1
ATOM 568 C C . ALA A 1 77 ? -5.174 -6.967 17.492 1.00 92.88 77 ALA A C 1
ATOM 570 O O . ALA A 1 77 ? -4.384 -7.403 18.332 1.00 92.88 77 ALA A O 1
ATOM 571 N N . ALA A 1 78 ? -4.987 -5.797 16.880 1.00 95.00 78 ALA A N 1
ATOM 572 C CA . ALA A 1 78 ? -3.873 -4.893 17.147 1.00 95.00 78 ALA A CA 1
ATOM 573 C C . ALA A 1 78 ? -4.130 -3.905 18.303 1.00 95.00 78 ALA A C 1
ATOM 575 O O . ALA A 1 78 ? -3.220 -3.156 18.676 1.00 95.00 78 ALA A O 1
ATOM 576 N N . GLY A 1 79 ? -5.341 -3.890 18.874 1.00 95.81 79 GLY A N 1
ATOM 577 C CA . GLY A 1 79 ? -5.748 -2.917 19.888 1.00 95.81 79 GLY A CA 1
ATOM 578 C C . GLY A 1 79 ? -5.773 -1.480 19.359 1.00 95.81 79 GLY A C 1
ATOM 579 O O . GLY A 1 79 ? -5.368 -0.559 20.072 1.00 95.81 79 GLY A O 1
ATOM 580 N N . LEU A 1 80 ? -6.180 -1.308 18.101 1.00 96.94 80 LEU A N 1
ATOM 581 C CA . LEU A 1 80 ? -6.307 -0.031 17.404 1.00 96.94 80 LEU A CA 1
ATOM 582 C C . LEU A 1 80 ? -7.769 0.249 17.053 1.00 96.94 80 LEU A C 1
ATOM 584 O O . LEU A 1 80 ? -8.597 -0.651 16.954 1.00 96.94 80 LEU A O 1
ATOM 588 N N . THR A 1 81 ? -8.064 1.518 16.819 1.00 96.06 81 THR A N 1
ATOM 589 C CA . THR A 1 81 ? -9.344 2.016 16.315 1.00 96.06 81 THR A CA 1
ATOM 590 C C . THR A 1 81 ? -9.141 2.731 14.982 1.00 96.06 81 THR A C 1
ATOM 592 O O . THR A 1 81 ? -8.012 3.030 14.591 1.00 96.06 81 THR A O 1
ATOM 595 N N . ALA A 1 82 ? -10.232 3.040 14.279 1.00 95.50 82 ALA A N 1
ATOM 596 C CA . ALA A 1 82 ? -10.170 3.811 13.037 1.00 95.50 82 ALA A CA 1
ATOM 597 C C . ALA A 1 82 ? -9.480 5.178 13.213 1.00 95.50 82 ALA A C 1
ATOM 599 O O . ALA A 1 82 ? -8.748 5.623 12.328 1.00 95.50 82 ALA A O 1
ATOM 600 N N . ASP A 1 83 ? -9.659 5.806 14.377 1.00 97.12 83 ASP A N 1
ATOM 601 C CA . ASP A 1 83 ? -9.080 7.113 14.699 1.00 97.12 83 ASP A CA 1
ATOM 602 C C . ASP A 1 83 ? -7.551 7.061 14.835 1.00 97.12 83 ASP A C 1
ATOM 604 O O . ASP A 1 83 ? -6.867 8.053 14.572 1.00 97.12 83 ASP A O 1
ATOM 608 N N . ASP A 1 84 ? -6.992 5.899 15.188 1.00 97.25 84 ASP A N 1
ATOM 609 C CA . ASP A 1 84 ? -5.542 5.700 15.265 1.00 97.25 84 ASP A CA 1
ATOM 610 C C . ASP A 1 84 ? -4.887 5.628 13.873 1.00 97.25 84 ASP A C 1
ATOM 612 O O . ASP A 1 84 ? -3.676 5.837 13.733 1.00 97.25 84 ASP A O 1
ATOM 616 N N . VAL A 1 85 ? -5.670 5.330 12.828 1.00 97.12 85 VAL A N 1
ATOM 617 C CA . VAL A 1 85 ? -5.188 5.070 11.463 1.00 97.12 85 VAL A CA 1
ATOM 618 C C . VAL A 1 85 ? -6.022 5.757 10.371 1.00 97.12 85 VAL A C 1
ATOM 620 O O . VAL A 1 85 ? -6.520 5.108 9.449 1.00 97.12 85 VAL A O 1
ATOM 623 N N . PRO A 1 86 ? -6.120 7.097 10.392 1.00 96.25 86 PRO A N 1
ATOM 624 C CA . PRO A 1 86 ? -7.055 7.849 9.552 1.00 96.25 86 PRO A CA 1
ATOM 625 C C . PRO A 1 86 ? -6.760 7.804 8.042 1.00 96.25 86 PRO A C 1
ATOM 627 O O . PRO A 1 86 ? -7.539 8.335 7.254 1.00 96.25 86 PRO A O 1
ATOM 630 N N . ARG A 1 87 ? -5.623 7.240 7.615 1.00 96.25 87 ARG A N 1
ATOM 631 C CA . ARG A 1 87 ? -5.248 7.123 6.196 1.00 96.25 87 ARG A CA 1
ATOM 632 C C . ARG A 1 87 ? -5.537 5.742 5.615 1.00 96.25 87 ARG A C 1
ATOM 634 O O . ARG A 1 87 ? -5.459 5.588 4.400 1.00 96.25 87 ARG A O 1
ATOM 641 N N . LEU A 1 88 ? -5.837 4.746 6.449 1.00 95.69 88 LEU A N 1
ATOM 642 C CA . LEU A 1 88 ? -6.174 3.402 5.987 1.00 95.69 88 LEU A CA 1
ATOM 643 C C . LEU A 1 88 ? -7.628 3.332 5.518 1.00 95.69 88 LEU A C 1
ATOM 645 O O . LEU A 1 88 ? -8.508 4.018 6.031 1.00 95.69 88 LEU A O 1
ATOM 649 N N . THR A 1 89 ? -7.885 2.453 4.554 1.00 95.19 89 THR A N 1
ATOM 650 C CA . THR A 1 89 ? -9.250 2.058 4.201 1.00 95.19 89 THR A CA 1
ATOM 651 C C . THR A 1 89 ? -9.654 0.877 5.074 1.00 95.19 89 THR A C 1
ATOM 653 O O . THR A 1 89 ? -8.993 -0.159 5.052 1.00 95.19 89 THR A O 1
ATOM 656 N N . ILE A 1 90 ? -10.739 1.018 5.828 1.00 94.31 90 ILE A N 1
ATOM 657 C CA . ILE A 1 90 ? -11.256 -0.052 6.687 1.00 94.31 90 ILE A CA 1
ATOM 658 C C . ILE A 1 90 ? -12.396 -0.744 5.948 1.00 94.31 90 ILE A C 1
ATOM 660 O O . ILE A 1 90 ? -13.308 -0.075 5.463 1.00 94.31 90 ILE A O 1
ATOM 664 N N . ILE A 1 91 ? -12.328 -2.070 5.841 1.00 91.25 91 ILE A N 1
ATOM 665 C CA . ILE A 1 91 ? -13.397 -2.890 5.258 1.00 91.25 91 ILE A CA 1
ATOM 666 C C . ILE A 1 91 ? -13.958 -3.862 6.291 1.00 91.25 91 ILE A C 1
ATOM 668 O O .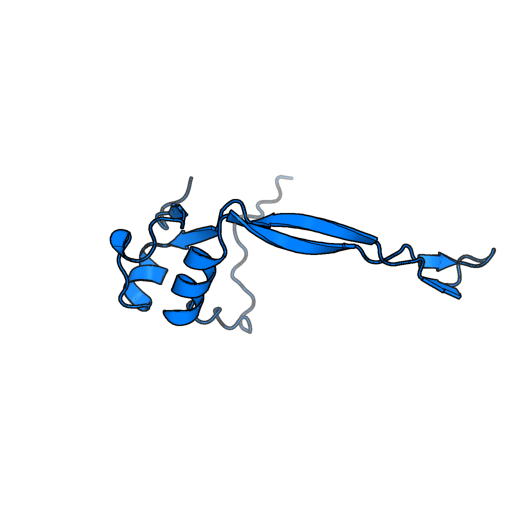 ILE A 1 91 ? -13.227 -4.404 7.126 1.00 91.25 91 ILE A O 1
ATOM 672 N N . ASP A 1 92 ? -15.253 -4.132 6.190 1.00 81.50 92 ASP A N 1
ATOM 673 C CA . ASP A 1 92 ? -15.868 -5.229 6.922 1.00 81.50 92 ASP A CA 1
ATOM 674 C C . ASP A 1 92 ? -15.619 -6.559 6.214 1.00 81.50 92 ASP A C 1
ATOM 676 O O . ASP A 1 92 ? -15.486 -6.643 4.992 1.00 81.50 92 ASP A O 1
ATOM 680 N N . ARG A 1 93 ? -15.546 -7.634 7.004 1.00 64.31 93 ARG A N 1
ATOM 681 C CA . ARG A 1 93 ? -15.334 -8.995 6.489 1.00 64.31 93 ARG A CA 1
ATOM 682 C C . ARG A 1 93 ? -16.565 -9.549 5.753 1.00 64.31 93 ARG A C 1
ATOM 684 O O . ARG A 1 93 ? -16.467 -10.605 5.131 1.00 64.31 93 ARG A O 1
ATOM 691 N N . GLU A 1 94 ? -17.703 -8.858 5.813 1.00 50.34 94 GLU A N 1
ATOM 692 C CA . GLU A 1 94 ? -18.885 -9.175 5.013 1.00 50.34 94 GLU A CA 1
ATOM 693 C C . GLU A 1 94 ? -18.741 -8.537 3.628 1.00 50.34 94 GLU A C 1
ATOM 695 O O . GLU A 1 94 ? -19.067 -7.375 3.402 1.00 50.34 94 GLU A O 1
ATOM 700 N N . GLY A 1 95 ? -18.143 -9.311 2.723 1.00 41.91 95 GLY A N 1
ATOM 701 C CA . GLY A 1 95 ? -17.847 -8.899 1.359 1.00 41.91 95 GLY A CA 1
ATOM 702 C C . GLY A 1 95 ? -19.080 -8.600 0.505 1.00 41.91 95 GLY A C 1
ATOM 703 O O . GLY A 1 95 ? -20.168 -9.140 0.714 1.00 41.91 95 GLY A O 1
ATOM 704 N N . HIS A 1 96 ? -18.843 -7.774 -0.510 1.00 31.34 96 HIS A N 1
ATOM 705 C CA . HIS A 1 96 ? -19.539 -7.866 -1.790 1.00 31.34 96 HIS A CA 1
ATOM 706 C C . HIS A 1 96 ? -18.962 -9.013 -2.625 1.00 31.34 96 HIS A C 1
ATOM 708 O O . HIS A 1 96 ? -17.731 -9.239 -2.540 1.00 31.34 96 HIS A O 1
#

pLDDT: mean 87.59, std 15.43, range [31.34, 98.06]

Mean predic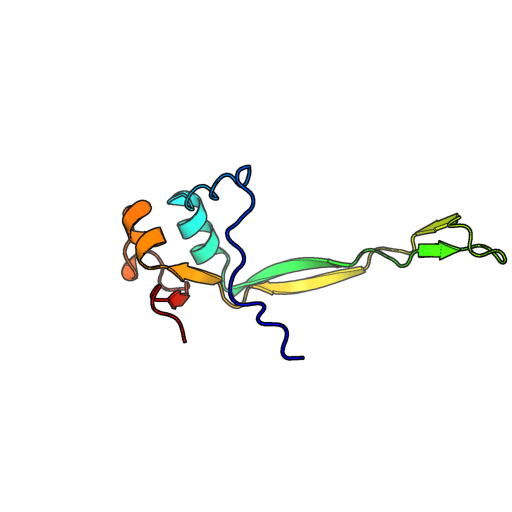ted aligned error: 9.41 Å